Protein AF-A0A836BM37-F1 (afdb_monomer_lite)

Sequence (51 aa):
MYRGVLLINSGTWQKQTPFQASVGLSPTPGLAVLVNLKTFKVYYHDFKTEN

Secondary structure (DSSP, 8-state):
-BTTB------BSSPPPHHHHHTT----BTEEEEE-TTT--EEEEETTS--

pLDDT: mean 91.41, std 9.36, range [44.69, 97.0]

Fol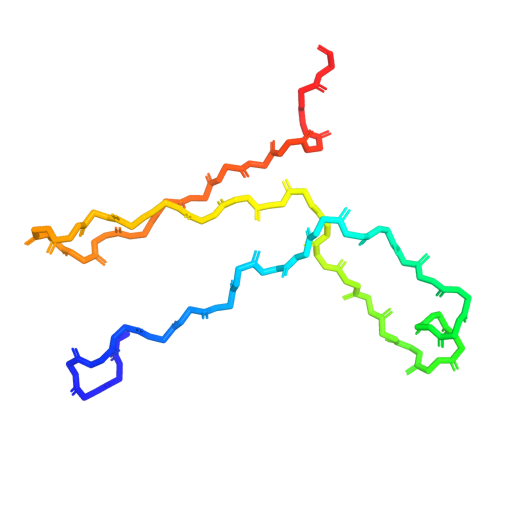dseek 3Di:
DPPPDDDDDQWEQDADDPVCVVVVHHTDHQKGWDADPVVRDIDIDGPVPDD

Radius of gyration: 14.12 Å; chains: 1; bounding box: 28×21×33 Å

Structure (mmCIF, N/CA/C/O backbone):
data_AF-A0A836BM37-F1
#
_entry.id   AF-A0A836BM37-F1
#
loop_
_atom_site.group_PDB
_atom_site.id
_atom_site.type_symbol
_atom_site.label_atom_id
_atom_site.label_alt_id
_atom_site.label_comp_id
_atom_site.label_asym_id
_atom_site.label_entity_id
_atom_site.label_seq_id
_atom_site.pdbx_PDB_ins_code
_atom_site.Cartn_x
_atom_site.Cartn_y
_atom_site.Cartn_z
_atom_site.occupancy
_atom_site.B_iso_or_equiv
_atom_site.auth_seq_id
_atom_site.auth_comp_id
_atom_site.auth_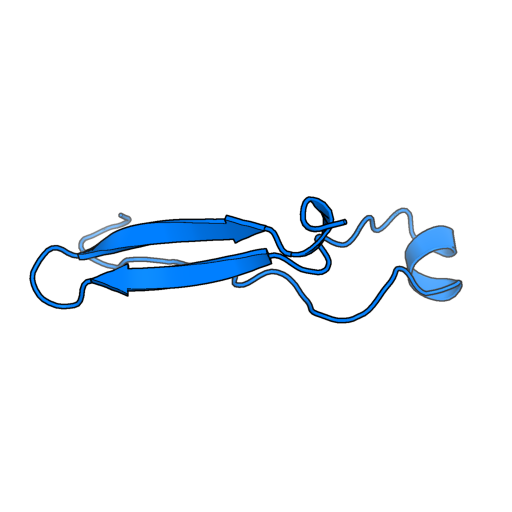asym_id
_atom_site.auth_atom_id
_atom_site.pdbx_PDB_model_num
ATOM 1 N N . MET A 1 1 ? -8.021 -8.990 10.143 1.00 76.94 1 MET A N 1
ATOM 2 C CA . MET A 1 1 ? -7.588 -8.519 11.476 1.00 76.94 1 MET A CA 1
ATOM 3 C C . MET A 1 1 ? -6.818 -9.653 12.125 1.00 76.94 1 MET A C 1
ATOM 5 O O . MET A 1 1 ? -7.385 -10.722 12.307 1.00 76.94 1 MET A O 1
ATOM 9 N N . TYR A 1 2 ? -5.521 -9.479 12.357 1.00 89.38 2 TYR A N 1
ATOM 10 C CA . TYR A 1 2 ? -4.662 -10.527 12.905 1.00 89.38 2 TYR A CA 1
ATOM 11 C C . TYR A 1 2 ? -4.381 -10.212 14.371 1.00 89.38 2 TYR A C 1
ATOM 13 O O . TYR A 1 2 ? -3.785 -9.183 14.666 1.00 89.38 2 TYR A O 1
ATOM 21 N N . ARG A 1 3 ? -4.845 -11.065 15.294 1.00 92.88 3 ARG A N 1
ATOM 22 C CA . ARG A 1 3 ? -4.671 -10.874 16.750 1.00 92.88 3 ARG A CA 1
ATOM 23 C C . ARG A 1 3 ? -5.116 -9.487 17.251 1.00 92.88 3 ARG A C 1
ATOM 25 O O . ARG A 1 3 ? -4.429 -8.857 18.043 1.00 92.88 3 ARG A O 1
ATOM 32 N N . GLY A 1 4 ? -6.241 -8.982 16.740 1.00 90.19 4 GLY A N 1
ATOM 33 C CA . GLY A 1 4 ? -6.747 -7.645 17.083 1.00 90.19 4 GLY A CA 1
ATOM 34 C C . GLY A 1 4 ? -6.020 -6.481 16.398 1.00 90.19 4 GLY A C 1
ATOM 35 O O . GLY A 1 4 ? -6.460 -5.345 16.523 1.00 90.19 4 GLY A O 1
ATOM 36 N N . VAL A 1 5 ? -4.966 -6.745 15.619 1.00 92.44 5 VAL A N 1
ATOM 37 C CA . VAL A 1 5 ? -4.251 -5.735 14.834 1.00 92.44 5 VAL A CA 1
ATOM 38 C C . VAL A 1 5 ? -4.810 -5.684 13.414 1.00 92.44 5 VAL A C 1
ATOM 40 O O . VAL A 1 5 ? -4.969 -6.703 12.726 1.00 92.44 5 VAL A O 1
ATOM 43 N N . LEU A 1 6 ? -5.124 -4.474 12.964 1.00 93.19 6 LEU A N 1
ATOM 44 C CA . LEU A 1 6 ? -5.492 -4.193 11.585 1.00 93.19 6 LEU A CA 1
ATOM 45 C C . LEU A 1 6 ? -4.219 -3.878 10.787 1.00 93.19 6 LEU A C 1
ATOM 47 O O . LEU A 1 6 ? -3.621 -2.823 10.965 1.00 93.19 6 LEU A O 1
ATOM 51 N N . LEU A 1 7 ? -3.797 -4.813 9.931 1.00 93.94 7 LEU A N 1
ATOM 52 C CA . LEU A 1 7 ? -2.644 -4.650 9.044 1.00 93.94 7 LEU A CA 1
ATOM 53 C C . LEU A 1 7 ? -3.128 -4.191 7.665 1.00 93.94 7 LEU A C 1
ATOM 55 O O . LEU A 1 7 ? -3.994 -4.840 7.078 1.00 93.94 7 LEU A O 1
ATOM 59 N N . ILE A 1 8 ? -2.589 -3.078 7.169 1.00 93.38 8 ILE A N 1
ATOM 60 C CA . ILE A 1 8 ? -3.019 -2.448 5.915 1.00 93.38 8 ILE A CA 1
ATOM 61 C C . ILE A 1 8 ? -1.792 -2.087 5.077 1.00 93.38 8 ILE A C 1
ATOM 63 O O . ILE A 1 8 ? -0.824 -1.537 5.596 1.00 93.38 8 ILE A O 1
ATOM 67 N N . ASN A 1 9 ? -1.870 -2.351 3.772 1.00 93.88 9 ASN A N 1
ATOM 68 C CA . ASN A 1 9 ? -0.998 -1.770 2.756 1.00 93.88 9 ASN A CA 1
ATOM 69 C C . ASN A 1 9 ? -1.820 -0.739 1.967 1.00 93.88 9 ASN A C 1
ATOM 71 O O . ASN A 1 9 ? -2.882 -1.072 1.444 1.00 93.88 9 ASN A O 1
ATOM 75 N N . SER A 1 10 ? -1.350 0.507 1.918 1.00 92.69 10 SER A N 1
ATOM 76 C CA . SER A 1 10 ? -2.048 1.628 1.280 1.00 92.69 10 SER A CA 1
ATOM 77 C C . SER A 1 10 ? -1.814 1.734 -0.229 1.00 92.69 10 SER A C 1
ATOM 79 O O . SER A 1 10 ? -2.167 2.745 -0.823 1.00 92.69 10 SER A O 1
ATOM 81 N N . GLY A 1 11 ? -1.183 0.738 -0.853 1.00 93.44 11 GLY A N 1
ATOM 82 C CA . GLY A 1 11 ? -0.793 0.808 -2.256 1.00 93.44 11 GLY A CA 1
ATOM 83 C C . GLY A 1 11 ? 0.242 1.906 -2.501 1.00 93.44 11 GLY A C 1
ATOM 84 O O . GLY A 1 11 ? 1.128 2.142 -1.678 1.00 93.44 11 GLY A O 1
ATOM 85 N N . THR A 1 12 ? 0.149 2.567 -3.654 1.00 94.75 12 THR A N 1
ATOM 86 C CA . THR A 1 12 ? 1.056 3.655 -4.039 1.00 94.75 12 THR A CA 1
ATOM 87 C C . THR A 1 12 ? 0.330 4.730 -4.848 1.00 94.75 12 THR A C 1
ATOM 89 O O . THR A 1 12 ? -0.769 4.521 -5.354 1.00 94.75 12 THR A O 1
ATOM 92 N N . TRP A 1 13 ? 0.971 5.883 -5.010 1.00 94.25 13 TRP A N 1
ATOM 93 C CA . TRP A 1 13 ? 0.578 6.915 -5.977 1.00 94.25 13 TRP A CA 1
ATOM 94 C C . TRP A 1 13 ? 1.472 6.921 -7.221 1.00 94.25 13 TRP A C 1
ATOM 96 O O . TRP A 1 13 ? 1.170 7.579 -8.213 1.00 94.25 13 TRP A O 1
ATOM 106 N N . GLN A 1 14 ? 2.575 6.173 -7.187 1.00 94.25 14 GLN A N 1
ATOM 107 C CA . GLN A 1 14 ? 3.532 6.098 -8.279 1.00 94.25 14 GLN A CA 1
ATOM 108 C C . GLN A 1 14 ? 3.087 5.071 -9.326 1.00 94.25 14 GLN A C 1
ATOM 110 O O . GLN A 1 14 ? 2.755 3.932 -8.991 1.00 94.25 14 GLN A O 1
ATOM 115 N N . LYS A 1 15 ? 3.134 5.451 -10.607 1.00 93.25 15 LYS A N 1
ATOM 116 C CA . LYS A 1 15 ? 2.987 4.500 -11.721 1.00 93.25 15 LYS A CA 1
ATOM 117 C C . LYS A 1 15 ? 4.167 3.520 -11.771 1.00 93.25 15 LYS A C 1
ATOM 119 O O . LYS A 1 15 ? 5.236 3.800 -11.233 1.00 93.25 15 LYS A O 1
ATOM 124 N N . GLN A 1 16 ? 3.969 2.389 -12.449 1.00 94.75 16 GLN A N 1
ATOM 125 C CA . GLN A 1 16 ? 5.010 1.375 -12.613 1.00 94.75 16 GLN A CA 1
ATOM 126 C C . GLN A 1 16 ? 6.275 1.964 -13.246 1.00 94.75 16 GLN A C 1
ATOM 128 O O . GLN A 1 16 ? 6.212 2.618 -14.286 1.00 94.75 16 GLN A O 1
ATOM 133 N N . THR A 1 17 ? 7.423 1.726 -12.612 1.00 95.81 17 THR A N 1
ATOM 134 C CA . THR A 1 17 ? 8.728 2.143 -13.136 1.00 95.81 17 THR A CA 1
ATOM 135 C C . THR A 1 17 ? 9.330 1.073 -14.054 1.00 95.81 17 THR A C 1
ATOM 137 O O . THR A 1 17 ? 8.999 -0.109 -13.920 1.00 95.81 17 THR A O 1
ATOM 140 N N . PRO A 1 18 ? 10.270 1.431 -14.951 1.00 96.06 18 PRO A N 1
ATOM 141 C CA . PRO A 1 18 ? 10.953 0.451 -15.800 1.00 96.06 18 PRO A CA 1
ATOM 142 C C . PRO A 1 18 ? 11.668 -0.643 -15.001 1.00 96.06 18 PRO A C 1
ATOM 144 O O . PRO A 1 18 ? 11.635 -1.812 -15.375 1.00 96.06 18 PRO A O 1
ATOM 147 N N . PHE A 1 19 ? 12.261 -0.284 -13.858 1.00 96.31 19 PHE A N 1
ATOM 148 C CA . PHE A 1 19 ? 12.884 -1.261 -12.972 1.00 96.31 19 PHE A CA 1
ATOM 149 C C . PHE A 1 19 ? 11.848 -2.222 -12.375 1.00 96.31 19 PHE A C 1
ATOM 151 O O . PHE A 1 19 ? 12.047 -3.431 -12.419 1.00 96.31 19 PHE A O 1
ATOM 158 N N . GLN A 1 20 ? 10.706 -1.713 -11.896 1.00 96.50 20 GLN A N 1
ATOM 159 C CA . GLN A 1 20 ? 9.615 -2.559 -11.398 1.00 96.50 20 GLN A CA 1
ATOM 160 C C . GLN A 1 20 ? 9.114 -3.525 -12.476 1.00 96.50 20 GLN A C 1
ATOM 162 O O . GLN A 1 20 ? 8.933 -4.705 -12.191 1.00 96.50 20 GLN A O 1
ATOM 167 N N . ALA A 1 21 ? 8.974 -3.060 -13.720 1.00 95.81 21 ALA A N 1
ATOM 168 C CA . ALA A 1 21 ? 8.636 -3.923 -14.848 1.00 95.81 21 ALA A CA 1
ATOM 169 C C . ALA A 1 21 ? 9.710 -4.999 -15.096 1.00 95.81 21 ALA A C 1
ATOM 171 O O . ALA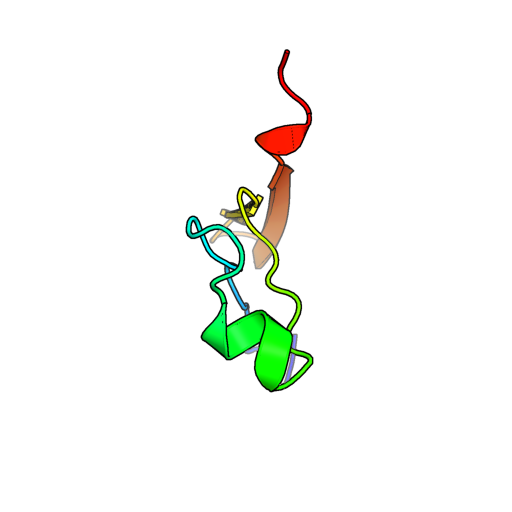 A 1 21 ? 9.366 -6.166 -15.266 1.00 95.81 21 ALA A O 1
ATOM 172 N N . SER A 1 22 ? 11.000 -4.642 -15.038 1.00 96.12 22 SER A N 1
ATOM 173 C CA . SER A 1 22 ? 12.106 -5.595 -15.240 1.00 96.12 22 SER A CA 1
ATOM 174 C C . SER A 1 22 ? 12.185 -6.704 -14.187 1.00 96.12 22 SER A C 1
ATOM 176 O O . SER A 1 22 ? 12.671 -7.788 -14.490 1.00 96.12 22 SER A O 1
ATOM 178 N N . VAL A 1 23 ? 11.679 -6.461 -12.972 1.00 97.00 23 VAL A N 1
ATOM 179 C CA . VAL A 1 23 ? 11.633 -7.458 -11.886 1.00 97.00 23 VAL A CA 1
ATOM 180 C C . VAL A 1 23 ? 10.249 -8.101 -11.721 1.00 97.00 23 VAL A C 1
ATOM 182 O O . VAL A 1 23 ? 10.019 -8.823 -10.755 1.00 97.00 23 VAL A O 1
ATOM 185 N N . GLY A 1 24 ? 9.311 -7.837 -12.639 1.00 95.62 24 GLY A N 1
ATOM 186 C CA . GLY A 1 24 ? 7.960 -8.410 -12.615 1.00 95.62 24 GLY A CA 1
ATOM 187 C C . GLY A 1 24 ? 7.034 -7.848 -11.528 1.00 95.62 24 GLY A C 1
ATOM 188 O O . GLY A 1 24 ? 6.027 -8.470 -11.197 1.00 95.62 24 GLY A O 1
ATOM 189 N N . LEU A 1 25 ? 7.346 -6.680 -10.958 1.00 95.56 25 LEU A N 1
ATOM 190 C CA . LEU A 1 25 ? 6.533 -6.032 -9.930 1.00 95.56 25 LEU A CA 1
ATOM 191 C C . LEU A 1 25 ? 5.423 -5.189 -10.565 1.00 95.56 25 LEU A C 1
ATOM 193 O O . LEU A 1 25 ? 5.698 -4.247 -11.309 1.00 95.56 25 LEU A O 1
ATOM 197 N N . SER A 1 26 ? 4.170 -5.487 -10.215 1.00 94.12 26 SER A N 1
ATOM 198 C CA . SER A 1 26 ? 2.990 -4.713 -10.618 1.00 94.12 26 SER A CA 1
ATOM 199 C C . SER A 1 26 ? 2.454 -3.901 -9.428 1.00 94.12 26 SER A C 1
ATOM 201 O O . SER A 1 26 ? 1.953 -4.497 -8.471 1.00 94.12 26 SER A O 1
ATOM 203 N N . PRO A 1 27 ? 2.608 -2.562 -9.415 1.00 93.06 27 PRO A N 1
ATOM 204 C CA . PRO A 1 27 ? 2.111 -1.731 -8.323 1.00 93.06 27 PRO A CA 1
ATOM 205 C C . PRO A 1 27 ? 0.597 -1.499 -8.416 1.00 93.06 27 PRO A C 1
ATOM 207 O O . PRO A 1 27 ? 0.003 -1.597 -9.488 1.00 93.06 27 PRO A O 1
ATOM 210 N N . THR A 1 28 ? -0.003 -1.075 -7.300 1.00 93.06 28 THR A N 1
ATOM 211 C CA . THR A 1 28 ? -1.415 -0.659 -7.219 1.00 93.06 28 THR A CA 1
ATOM 212 C C . THR A 1 28 ? -1.517 0.871 -7.091 1.00 93.06 28 THR A C 1
ATOM 214 O O . THR A 1 28 ? -1.679 1.370 -5.973 1.00 93.06 28 THR A O 1
ATOM 217 N N . PRO A 1 29 ? -1.358 1.640 -8.190 1.00 93.38 29 PRO A N 1
ATOM 218 C CA . PRO A 1 29 ? -1.428 3.095 -8.149 1.00 93.38 29 PRO A CA 1
ATOM 219 C C . PRO A 1 29 ? -2.865 3.601 -7.985 1.00 93.38 29 PRO A C 1
ATOM 221 O O . PRO A 1 29 ? -3.795 3.020 -8.548 1.00 93.38 29 PRO A O 1
ATOM 224 N N . GLY A 1 30 ? -3.027 4.724 -7.284 1.00 93.50 30 GLY A N 1
ATOM 225 C CA . GLY A 1 30 ? -4.278 5.491 -7.270 1.00 93.50 30 GLY A CA 1
ATOM 226 C C . GLY A 1 30 ? -5.368 4.934 -6.354 1.00 93.50 30 GLY A C 1
ATOM 227 O O . GLY A 1 30 ? -6.536 5.237 -6.556 1.00 93.50 30 GLY A O 1
ATOM 228 N N . LEU A 1 31 ? -5.007 4.111 -5.367 1.00 93.94 31 LEU A N 1
ATOM 229 C CA . LEU A 1 31 ? -5.945 3.534 -4.405 1.00 93.94 31 LEU A CA 1
ATOM 230 C C . LEU A 1 31 ? -5.728 4.163 -3.025 1.00 93.94 31 LEU A C 1
ATOM 232 O O . LEU A 1 31 ? -4.713 3.901 -2.385 1.00 93.94 31 LEU A O 1
ATOM 236 N N . ALA A 1 32 ? -6.683 4.954 -2.537 1.00 94.56 32 ALA A N 1
ATOM 237 C CA . A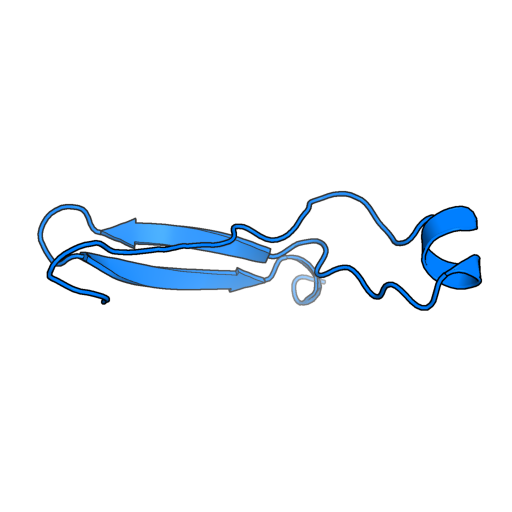LA A 1 32 ? -6.662 5.443 -1.162 1.00 94.56 32 ALA A CA 1
ATOM 238 C C . ALA A 1 32 ? -7.404 4.489 -0.224 1.00 94.56 32 ALA A C 1
ATOM 240 O O . ALA A 1 32 ? -8.457 3.941 -0.560 1.00 94.56 32 ALA A O 1
ATOM 241 N N . VAL A 1 33 ? -6.869 4.333 0.986 1.00 95.69 33 VAL A N 1
ATOM 242 C CA . VAL A 1 33 ? -7.469 3.517 2.043 1.00 95.69 33 VAL A CA 1
ATOM 243 C C . VAL A 1 33 ? -7.995 4.427 3.145 1.00 95.69 33 VAL A C 1
ATOM 245 O O . VAL A 1 33 ? -7.234 5.177 3.753 1.00 95.69 33 VAL A O 1
ATOM 248 N N . LEU A 1 34 ? -9.294 4.340 3.425 1.00 95.69 34 LEU A N 1
ATOM 249 C CA . LEU A 1 34 ? -9.952 5.068 4.503 1.00 95.69 34 LEU A CA 1
ATOM 250 C C . LEU A 1 34 ? -10.291 4.099 5.632 1.00 95.69 34 LEU A C 1
ATOM 252 O O . LEU A 1 34 ? -10.939 3.076 5.417 1.00 95.69 34 LEU A O 1
ATOM 256 N N . VAL A 1 35 ? -9.879 4.432 6.853 1.00 95.56 35 VAL A N 1
ATOM 257 C CA . VAL A 1 35 ? -10.110 3.590 8.030 1.00 95.56 35 VAL A CA 1
ATOM 258 C C . VAL A 1 35 ? -10.995 4.325 9.020 1.00 95.56 35 VAL A C 1
ATOM 260 O O . VAL A 1 35 ? -10.674 5.417 9.483 1.00 95.56 35 VAL A O 1
ATOM 263 N N . ASN A 1 36 ? -12.110 3.704 9.391 1.00 95.88 36 ASN A N 1
ATOM 264 C CA . ASN A 1 36 ? -12.941 4.194 10.477 1.00 95.88 36 ASN A CA 1
ATOM 265 C C . ASN A 1 36 ? -12.352 3.737 11.818 1.00 95.88 36 ASN A C 1
ATOM 267 O O . ASN A 1 36 ? -12.422 2.558 12.148 1.00 95.88 36 ASN A O 1
ATOM 271 N N . LEU A 1 37 ? -11.823 4.662 12.621 1.00 93.56 37 LEU A N 1
ATOM 272 C CA . LEU A 1 37 ? -11.121 4.333 13.872 1.00 93.56 37 LEU A CA 1
ATOM 273 C C . LEU A 1 37 ? -12.030 3.796 14.991 1.00 93.56 37 LEU A C 1
ATOM 275 O O . LEU A 1 37 ? -11.558 3.094 15.877 1.00 93.56 37 LEU A O 1
ATOM 279 N N . LYS A 1 38 ? -13.337 4.087 14.952 1.00 94.31 38 LYS A N 1
ATOM 280 C CA . LYS A 1 38 ? -14.304 3.581 15.943 1.00 94.31 38 LYS A CA 1
ATOM 281 C C . LYS A 1 38 ? -14.675 2.119 15.692 1.00 94.31 38 LYS A C 1
ATOM 283 O O . LYS A 1 38 ? -14.956 1.381 16.627 1.00 94.31 38 LYS A O 1
ATOM 288 N N . THR A 1 39 ? -14.736 1.720 14.423 1.00 92.94 39 THR A N 1
ATOM 289 C CA . THR A 1 39 ? -15.245 0.402 14.000 1.00 92.94 39 THR A CA 1
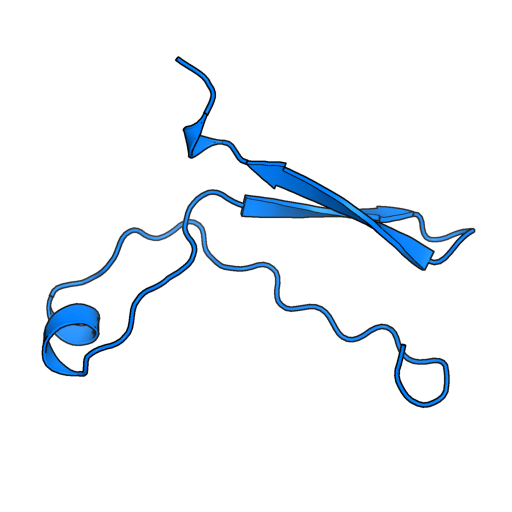ATOM 290 C C . THR A 1 39 ? -14.182 -0.487 13.363 1.00 92.94 39 THR A C 1
ATOM 292 O O . THR A 1 39 ? -14.461 -1.647 13.081 1.00 92.94 39 THR A O 1
ATOM 295 N N . PHE A 1 40 ? -12.992 0.056 13.093 1.00 92.44 40 PHE A N 1
ATOM 296 C CA . PHE A 1 40 ? -11.917 -0.559 12.309 1.00 92.44 40 PHE A CA 1
ATOM 297 C C . PHE A 1 40 ? -12.340 -1.036 10.909 1.00 92.44 40 PHE A C 1
ATOM 299 O O . PHE A 1 40 ? -11.660 -1.854 10.289 1.00 92.44 40 PHE A O 1
ATOM 306 N N . LYS A 1 41 ? -13.450 -0.506 10.378 1.00 93.81 41 LYS A N 1
ATOM 307 C CA . LYS A 1 41 ? -13.875 -0.765 8.999 1.00 93.81 41 LYS A CA 1
ATOM 308 C C . LYS A 1 41 ? -12.950 -0.053 8.019 1.00 93.81 41 LYS A C 1
ATOM 310 O O . LYS A 1 41 ? -12.612 1.115 8.222 1.00 93.81 41 LYS A O 1
ATOM 315 N N . VAL A 1 42 ? -12.586 -0.764 6.957 1.00 94.75 42 VAL A N 1
ATOM 316 C CA . VAL A 1 42 ? -11.717 -0.283 5.882 1.00 94.75 42 VAL A CA 1
ATOM 317 C C . VAL A 1 42 ? -12.558 -0.049 4.636 1.00 94.75 42 VAL A C 1
ATOM 319 O O . VAL A 1 42 ? -13.349 -0.908 4.251 1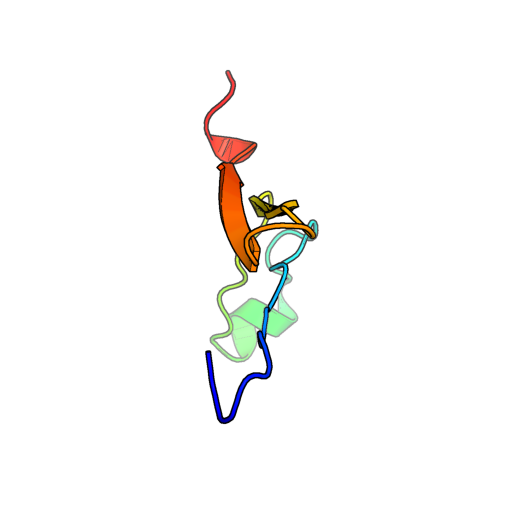.00 94.75 42 VAL A O 1
ATOM 322 N N . TYR A 1 43 ? -12.372 1.107 4.016 1.00 95.00 43 TYR A N 1
ATOM 323 C CA . TYR A 1 43 ? -12.977 1.491 2.750 1.00 95.00 43 TYR A CA 1
ATOM 324 C C . TYR A 1 43 ? -11.865 1.815 1.757 1.00 95.00 43 TYR A C 1
ATOM 326 O O . TYR A 1 43 ? -10.801 2.304 2.142 1.00 95.00 43 TYR A O 1
ATOM 334 N N . TYR A 1 44 ? -12.119 1.548 0.483 1.00 93.75 44 TYR A N 1
ATOM 335 C CA . TYR A 1 44 ? -11.177 1.797 -0.599 1.00 93.75 44 TYR A CA 1
ATOM 336 C C . TYR A 1 44 ? -11.784 2.804 -1.563 1.00 93.75 44 TYR A C 1
ATOM 338 O O . TYR A 1 44 ? -12.957 2.688 -1.913 1.00 93.75 44 TYR A O 1
ATOM 346 N N . HIS A 1 45 ? -10.986 3.775 -1.986 1.00 93.19 45 HIS A N 1
ATOM 347 C CA . HIS A 1 45 ? -11.377 4.752 -2.988 1.00 93.19 45 HIS A CA 1
ATOM 348 C C . HIS A 1 45 ? -10.366 4.719 -4.138 1.00 93.19 45 HIS A C 1
ATOM 350 O O . HIS A 1 45 ? -9.167 4.889 -3.909 1.00 93.19 45 HIS A O 1
ATOM 356 N N . ASP A 1 46 ? -10.846 4.414 -5.347 1.00 93.00 46 ASP A N 1
ATOM 357 C CA . ASP A 1 46 ? -10.021 4.232 -6.546 1.00 93.00 46 ASP A CA 1
ATOM 358 C C . ASP A 1 46 ? -10.133 5.450 -7.475 1.00 93.00 46 ASP A C 1
ATOM 360 O O . ASP A 1 46 ? -11.162 5.671 -8.117 1.00 93.00 46 ASP A O 1
ATOM 364 N N . PHE A 1 47 ? -9.037 6.202 -7.569 1.00 91.94 47 PHE A N 1
ATOM 365 C CA . PHE A 1 47 ? -8.899 7.411 -8.380 1.00 91.94 47 PHE A CA 1
ATOM 366 C C . PHE A 1 47 ? -8.625 7.127 -9.864 1.00 91.94 47 PHE A C 1
ATOM 368 O O . PHE A 1 47 ? -8.567 8.058 -10.659 1.00 91.94 47 PHE A O 1
ATOM 375 N N . LYS A 1 48 ? -8.431 5.867 -10.279 1.00 84.31 48 LYS A N 1
ATOM 376 C CA . LYS A 1 48 ? -8.282 5.520 -11.707 1.00 84.31 48 LYS A CA 1
ATOM 377 C C . LYS A 1 48 ? -9.619 5.526 -12.450 1.00 84.31 48 LYS A C 1
ATOM 379 O O . LYS A 1 48 ? -9.624 5.511 -13.676 1.00 84.31 48 LYS A O 1
ATOM 384 N N . THR A 1 49 ? -10.727 5.468 -11.715 1.00 68.75 49 THR A N 1
ATOM 385 C CA . THR A 1 49 ? -12.087 5.315 -12.254 1.00 68.75 49 THR A CA 1
ATOM 386 C C . THR A 1 49 ? -12.824 6.637 -12.461 1.00 68.75 49 THR A C 1
ATOM 388 O O . THR A 1 49 ? -13.930 6.629 -12.998 1.00 68.75 49 THR A O 1
ATOM 391 N N . GLU A 1 50 ? -12.238 7.759 -12.046 1.00 58.66 50 GLU A N 1
ATOM 392 C CA . GLU A 1 50 ? -12.805 9.091 -12.259 1.00 58.66 50 GLU A CA 1
ATOM 393 C C . GLU A 1 50 ? -12.288 9.645 -13.597 1.00 58.66 50 GLU A C 1
ATOM 395 O O . GLU A 1 50 ? -11.089 9.878 -13.759 1.00 58.66 50 GLU A O 1
ATOM 400 N N . ASN A 1 51 ? -13.203 9.768 -14.568 1.00 44.69 51 ASN A N 1
ATOM 401 C CA . ASN A 1 51 ? -13.003 10.467 -15.844 1.00 44.69 51 ASN A CA 1
ATOM 402 C C . ASN A 1 51 ? -13.242 11.966 -15.673 1.00 44.69 51 ASN A C 1
ATOM 404 O O . ASN A 1 51 ? -14.279 12.309 -15.058 1.00 44.69 51 ASN A O 1
#